Protein AF-R6UP36-F1 (afdb_monomer_lite)

Sequence (162 aa):
MRSFEEEIKQRLSGLFLIKIGRTCNMLELTFGDHKSTINEVWHIQSPFRIVCDDRIITSDRDVYIPGNDSDGTFSYCSSERNSVFDDAVRNNQQFTNGFAVTDVKLLVHGDAIIEMQHDRSVLKVECFNNASSDEDDENWRFFRHHSRMLHIVCYRERIVRE

Secondary structure (DSSP, 8-state):
-HHHHHHHHHHHTT-EEEEEEEETTEEEEEEE-TT--EEEEEEE-S-EEEEETTEEEEEGGGT------S-SS--S-TTSS--HHHHHHHH-GGGGS-PEEEEEEE-TTS-EEEEEEETTEEEEEEE---TTS-TT-EEEEEEETT--SPPEEEESS-EEE-

Radius of gyration: 15.86 Å; chains: 1; bounding box: 37×28×46 Å

Foldseek 3Di:
DVVVQVVVCVQQAQWWWADWDDQQLKIKTFIDHPVSDTWKMKIFNAWKFKDKPNRTLDISVQSDDDDDPDDPDPPSPPPPDDTSVNVSCVVDCVSNQTWRFDHWDADQQRWIWTWTDDDHMIMIMTFDQPLVDDQPDWRMWMDTPPDPFWIFTDGRRDTDTD

Structure (mmCIF, N/CA/C/O backbone):
data_AF-R6UP36-F1
#
_entry.id   AF-R6UP36-F1
#
loop_
_atom_site.group_PDB
_atom_site.id
_atom_site.type_symbol
_atom_site.label_atom_id
_atom_site.label_alt_id
_atom_site.label_comp_id
_atom_site.label_asym_id
_atom_site.label_entity_id
_atom_site.label_seq_id
_atom_site.pdbx_PDB_ins_code
_atom_site.Cartn_x
_atom_site.Cartn_y
_atom_site.Cartn_z
_atom_site.occupancy
_atom_site.B_iso_or_equiv
_atom_site.auth_seq_id
_atom_site.auth_comp_id
_atom_site.auth_asym_id
_atom_site.auth_atom_id
_atom_site.pdbx_PDB_model_num
ATOM 1 N N . MET A 1 1 ? 13.946 -6.808 8.695 1.00 60.00 1 MET A N 1
ATOM 2 C CA . MET A 1 1 ? 12.593 -6.892 8.104 1.00 60.00 1 MET A CA 1
ATOM 3 C C . MET A 1 1 ? 11.490 -6.841 9.149 1.00 60.00 1 MET A C 1
ATOM 5 O O . MET A 1 1 ? 10.753 -5.870 9.114 1.00 60.00 1 MET A O 1
ATOM 9 N N . ARG A 1 2 ? 11.438 -7.760 10.137 1.00 66.50 2 ARG A N 1
ATOM 10 C CA . ARG A 1 2 ? 10.477 -7.661 11.264 1.00 66.50 2 ARG A CA 1
ATOM 11 C C . ARG A 1 2 ? 10.474 -6.284 11.944 1.00 66.50 2 ARG A C 1
ATOM 13 O O . ARG A 1 2 ? 9.422 -5.775 12.269 1.00 66.50 2 ARG A O 1
ATOM 20 N N . SER A 1 3 ? 11.632 -5.633 12.072 1.00 86.94 3 SER A N 1
ATOM 21 C CA . SER A 1 3 ? 11.721 -4.275 12.630 1.00 86.94 3 SER A CA 1
ATOM 22 C C . SER A 1 3 ? 11.025 -3.190 11.796 1.00 86.94 3 SER A C 1
ATOM 24 O O . SER A 1 3 ? 10.526 -2.236 12.371 1.00 86.94 3 SER A O 1
ATOM 26 N N . PHE A 1 4 ? 11.028 -3.301 10.462 1.00 93.62 4 PHE A N 1
ATOM 27 C CA . PHE A 1 4 ? 10.381 -2.322 9.581 1.00 93.62 4 PHE A CA 1
ATOM 28 C C . PHE A 1 4 ? 8.881 -2.570 9.492 1.00 93.62 4 PHE A C 1
ATOM 30 O O . PHE A 1 4 ? 8.115 -1.618 9.520 1.00 93.62 4 PHE A O 1
ATOM 37 N N . GLU A 1 5 ? 8.469 -3.839 9.438 1.00 95.19 5 GLU A N 1
ATOM 38 C CA . GLU A 1 5 ? 7.052 -4.200 9.464 1.00 95.19 5 GLU A CA 1
ATOM 39 C C . GLU A 1 5 ? 6.385 -3.665 10.734 1.00 95.19 5 GLU A C 1
ATOM 41 O O . GLU A 1 5 ? 5.401 -2.941 10.639 1.00 95.19 5 GLU A O 1
ATOM 46 N N . GLU A 1 6 ? 6.966 -3.935 11.907 1.00 95.19 6 GLU A N 1
ATOM 47 C CA . GLU A 1 6 ? 6.438 -3.435 13.182 1.00 95.19 6 GLU A CA 1
ATOM 48 C C . GLU A 1 6 ? 6.444 -1.899 13.260 1.00 95.19 6 GLU A C 1
ATOM 50 O O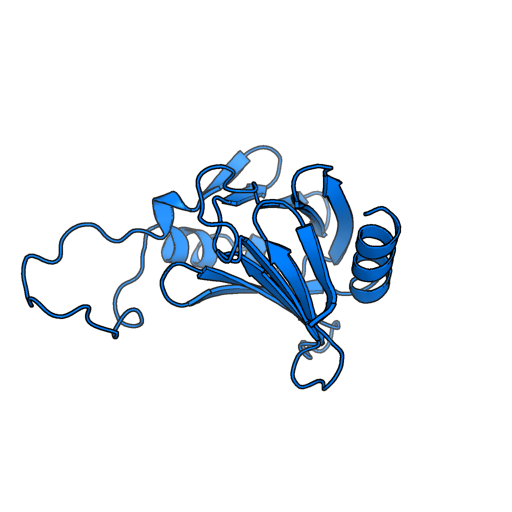 . GLU A 1 6 ? 5.509 -1.305 13.790 1.00 95.19 6 GLU A O 1
ATOM 55 N N . GLU A 1 7 ? 7.452 -1.231 12.686 1.00 95.56 7 GLU A N 1
ATOM 56 C CA . GLU A 1 7 ? 7.485 0.235 12.628 1.00 95.56 7 GLU A CA 1
ATOM 57 C C . GLU A 1 7 ? 6.348 0.799 11.761 1.00 95.56 7 GLU A C 1
ATOM 59 O O . GLU A 1 7 ? 5.663 1.735 12.180 1.00 95.56 7 GLU A O 1
ATOM 64 N N . ILE A 1 8 ? 6.114 0.232 10.573 1.00 96.81 8 ILE A N 1
ATOM 65 C CA . ILE A 1 8 ? 5.018 0.662 9.694 1.00 96.81 8 ILE A CA 1
ATOM 66 C C . ILE A 1 8 ? 3.667 0.355 10.352 1.00 96.81 8 ILE A C 1
ATOM 68 O O . ILE A 1 8 ? 2.808 1.236 10.386 1.00 96.81 8 ILE A O 1
ATOM 72 N N . LYS A 1 9 ? 3.498 -0.832 10.956 1.00 97.00 9 LYS A N 1
ATOM 73 C CA . LYS A 1 9 ? 2.304 -1.188 11.747 1.00 97.00 9 LYS A CA 1
ATOM 74 C C . LYS A 1 9 ? 2.024 -0.154 12.826 1.00 97.00 9 LYS A C 1
ATOM 76 O O . LYS A 1 9 ? 0.906 0.341 12.935 1.00 97.00 9 LYS A O 1
ATOM 81 N N . GLN A 1 10 ? 3.041 0.209 13.603 1.00 96.44 10 GLN A N 1
ATOM 82 C CA . GLN A 1 10 ? 2.891 1.182 14.677 1.00 96.44 10 GLN A CA 1
ATOM 83 C C . GLN A 1 10 ? 2.511 2.569 14.145 1.00 96.44 10 GLN A C 1
ATOM 85 O O . GLN A 1 10 ? 1.670 3.240 14.741 1.00 96.44 10 GLN A O 1
ATOM 90 N N . ARG A 1 11 ? 3.107 3.003 13.028 1.00 96.44 11 ARG A N 1
ATOM 91 C CA . ARG A 1 11 ? 2.822 4.310 12.411 1.00 96.44 11 ARG A CA 1
ATOM 92 C C . ARG A 1 11 ? 1.427 4.384 11.794 1.00 96.44 11 ARG A C 1
ATOM 94 O O . ARG A 1 11 ? 0.817 5.446 11.843 1.00 96.44 11 ARG A O 1
ATOM 101 N N . LEU A 1 12 ? 0.931 3.277 11.243 1.00 97.12 12 LEU A N 1
ATOM 102 C CA . LEU A 1 12 ? -0.399 3.189 10.637 1.00 97.12 12 LEU A CA 1
ATOM 103 C C . LEU A 1 12 ? -1.513 2.827 11.626 1.00 97.12 12 LEU A C 1
ATOM 105 O O . LEU A 1 12 ? -2.688 2.954 11.289 1.00 97.12 12 LEU A O 1
ATOM 109 N N . SER A 1 13 ? -1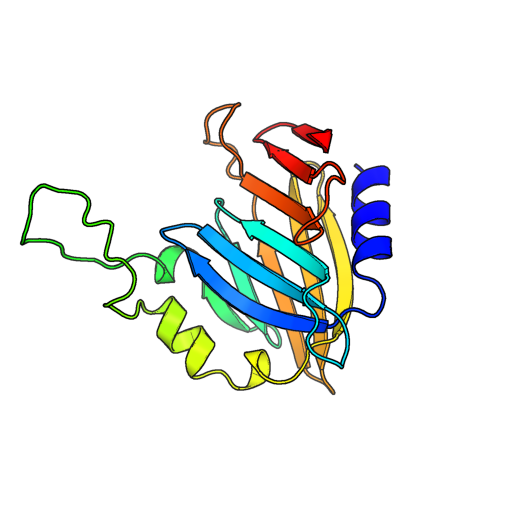.172 2.398 12.842 1.00 95.69 13 SER A N 1
ATOM 110 C CA . SER A 1 13 ? -2.147 2.014 13.861 1.00 95.69 13 SER A CA 1
ATOM 111 C C . SER A 1 13 ? -3.142 3.144 14.145 1.00 95.69 13 SER A C 1
ATOM 113 O O . SER A 1 13 ? -2.769 4.222 14.608 1.00 95.69 13 SER A O 1
ATOM 115 N N . GLY A 1 14 ? -4.429 2.869 13.924 1.00 93.88 14 GLY A N 1
ATOM 116 C CA . GLY A 1 14 ? -5.514 3.834 14.130 1.00 93.88 14 GLY A CA 1
ATOM 117 C C . GLY A 1 14 ? -5.644 4.894 13.032 1.00 93.88 14 GLY A C 1
ATOM 118 O O . GLY A 1 14 ? -6.433 5.826 13.199 1.00 93.88 14 GLY A O 1
ATOM 119 N N . LEU A 1 15 ? -4.891 4.769 11.933 1.00 95.81 15 LEU A N 1
ATOM 120 C CA . LEU A 1 15 ? -5.054 5.599 10.746 1.00 95.81 15 LEU A CA 1
ATOM 121 C C . LEU A 1 15 ? -6.041 4.974 9.758 1.00 95.81 15 LEU A C 1
ATOM 123 O O . LEU A 1 15 ? -6.269 3.763 9.720 1.00 95.81 15 LEU A O 1
ATOM 127 N N . PHE A 1 16 ? -6.599 5.847 8.934 1.00 94.81 16 PHE A N 1
ATOM 128 C CA . PHE A 1 16 ? -7.580 5.539 7.912 1.00 94.81 16 PHE A CA 1
ATOM 129 C C . PHE A 1 16 ? -7.020 5.918 6.551 1.00 94.81 16 PHE A C 1
ATOM 131 O O . PHE A 1 16 ? -6.272 6.889 6.425 1.00 94.81 16 PHE A O 1
ATOM 138 N N . LEU A 1 17 ? -7.409 5.173 5.526 1.00 93.69 17 LEU A N 1
ATOM 139 C CA . LEU A 1 17 ? -7.177 5.547 4.145 1.00 93.69 17 LEU A CA 1
ATOM 140 C C . LEU A 1 17 ? -7.953 6.830 3.825 1.00 93.69 17 LEU A C 1
ATOM 142 O O . LEU A 1 17 ? -9.180 6.858 3.917 1.00 93.69 17 LEU A O 1
ATOM 146 N N . ILE A 1 18 ? -7.229 7.878 3.435 1.00 91.56 18 ILE A N 1
ATOM 147 C CA . ILE A 1 18 ? -7.801 9.162 3.009 1.00 91.56 18 ILE A CA 1
ATOM 148 C C . ILE A 1 18 ? -7.983 9.173 1.497 1.00 91.56 18 ILE A C 1
ATOM 150 O O . ILE A 1 18 ? -9.020 9.601 0.993 1.00 91.56 18 ILE A O 1
ATOM 154 N N . LYS A 1 19 ? -6.952 8.749 0.762 1.00 89.50 19 LYS A N 1
ATOM 155 C CA . LYS A 1 19 ? -6.949 8.808 -0.696 1.00 89.50 19 LYS A CA 1
ATOM 156 C C . LYS A 1 19 ? -6.092 7.700 -1.283 1.00 89.50 19 LYS A C 1
ATOM 158 O O . LYS A 1 19 ? -5.022 7.387 -0.768 1.00 89.50 19 LYS A O 1
ATOM 163 N N . ILE A 1 20 ? -6.560 7.185 -2.414 1.00 91.50 20 ILE A N 1
ATOM 164 C CA . ILE A 1 20 ? -5.763 6.440 -3.384 1.00 91.50 20 ILE A CA 1
ATOM 165 C C . ILE A 1 20 ? -5.730 7.270 -4.664 1.00 91.50 20 ILE A C 1
ATOM 167 O O . ILE A 1 20 ? -6.744 7.833 -5.079 1.00 91.50 20 ILE A O 1
ATOM 171 N N . GLY A 1 21 ? -4.563 7.386 -5.278 1.00 89.69 21 GLY A N 1
ATOM 172 C CA . GLY A 1 21 ? -4.394 8.084 -6.543 1.00 89.69 21 GLY A CA 1
ATOM 173 C C . GLY A 1 21 ? -3.090 7.697 -7.212 1.00 89.69 21 GLY A C 1
ATOM 174 O O . GLY A 1 21 ? -2.392 6.801 -6.754 1.00 89.69 21 GLY A O 1
ATOM 175 N N . ARG A 1 22 ? -2.750 8.382 -8.297 1.00 86.81 22 ARG A N 1
ATOM 176 C CA . ARG A 1 22 ? -1.491 8.159 -9.003 1.00 86.81 22 ARG A CA 1
ATOM 177 C C . ARG A 1 22 ? -0.815 9.470 -9.366 1.00 86.81 22 ARG A C 1
ATOM 179 O O . ARG A 1 22 ? -1.486 10.472 -9.611 1.00 86.81 22 ARG A O 1
ATOM 186 N N . THR A 1 23 ? 0.504 9.407 -9.476 1.00 81.25 23 THR A N 1
ATOM 187 C CA . THR A 1 23 ? 1.342 10.450 -10.068 1.00 81.25 23 THR A CA 1
ATOM 188 C C . THR A 1 23 ? 2.221 9.774 -11.109 1.00 81.25 23 THR A C 1
ATOM 190 O O . THR A 1 23 ? 3.047 8.931 -10.768 1.00 81.25 23 THR A O 1
ATOM 193 N N . CYS A 1 24 ? 2.026 10.098 -12.389 1.00 75.88 24 CYS A N 1
ATOM 194 C CA . CYS A 1 24 ? 2.654 9.371 -13.499 1.00 75.88 24 CYS A CA 1
ATOM 195 C C . CYS A 1 24 ? 2.350 7.857 -13.422 1.00 75.88 24 CYS A C 1
ATOM 197 O O . CYS A 1 24 ? 1.179 7.473 -13.452 1.00 75.88 24 CYS A O 1
ATOM 199 N N . ASN A 1 25 ? 3.388 7.020 -13.332 1.00 74.56 25 ASN A N 1
ATOM 200 C CA . ASN A 1 25 ? 3.334 5.561 -13.202 1.00 74.56 25 ASN A CA 1
ATOM 201 C C . ASN A 1 25 ? 3.387 5.064 -11.742 1.00 74.56 25 ASN A C 1
ATOM 203 O O . ASN A 1 25 ? 3.477 3.861 -11.521 1.00 74.56 25 ASN A O 1
ATOM 207 N N . MET A 1 26 ? 3.345 5.967 -10.760 1.00 88.12 26 MET A N 1
ATOM 208 C CA . MET A 1 26 ? 3.424 5.645 -9.336 1.00 88.12 26 MET A CA 1
ATOM 209 C C . MET A 1 26 ? 2.041 5.691 -8.683 1.00 88.12 26 MET A C 1
ATOM 211 O O . MET A 1 26 ? 1.305 6.664 -8.860 1.00 88.12 26 MET A O 1
ATOM 215 N N . LEU A 1 27 ? 1.712 4.675 -7.886 1.00 93.12 27 LEU A N 1
ATOM 216 C CA . LEU A 1 27 ? 0.548 4.673 -7.000 1.00 93.12 27 LEU A CA 1
ATOM 217 C C . LEU A 1 27 ? 0.874 5.445 -5.717 1.00 93.12 27 LEU A C 1
ATOM 219 O O . LEU A 1 27 ? 1.942 5.274 -5.131 1.00 93.12 27 LEU A O 1
ATOM 223 N N . GLU A 1 28 ? -0.066 6.262 -5.261 1.00 94.25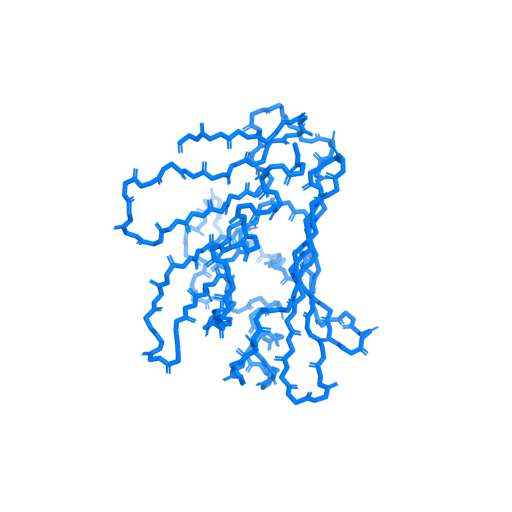 28 GLU A N 1
ATOM 224 C CA . GLU A 1 28 ? 0.002 6.994 -4.000 1.00 94.25 28 GLU A CA 1
ATOM 225 C C . GLU A 1 28 ? -1.188 6.628 -3.113 1.00 94.25 28 GLU A C 1
ATOM 227 O O . GLU A 1 28 ? -2.347 6.747 -3.520 1.00 94.25 28 GLU A O 1
ATOM 232 N N . LEU A 1 29 ? -0.891 6.229 -1.876 1.00 94.88 29 LEU A N 1
ATOM 233 C CA . LEU A 1 29 ? -1.862 6.074 -0.803 1.00 94.88 29 LEU A CA 1
ATOM 234 C C . LEU A 1 29 ? -1.538 7.056 0.311 1.00 94.88 29 LEU A C 1
ATOM 236 O O . LEU A 1 29 ? -0.399 7.116 0.777 1.00 94.88 29 LEU A O 1
ATOM 240 N N . THR A 1 30 ? -2.545 7.781 0.780 1.00 94.62 30 THR A N 1
ATOM 241 C CA . THR A 1 30 ? -2.410 8.661 1.939 1.00 94.62 30 THR A CA 1
ATOM 242 C C . THR A 1 30 ? -3.263 8.156 3.089 1.00 94.62 30 THR A C 1
ATOM 244 O O . THR A 1 30 ? -4.438 7.818 2.926 1.00 94.62 30 THR A O 1
ATOM 247 N N . PHE A 1 31 ? -2.654 8.116 4.268 1.00 95.62 31 PHE A N 1
ATOM 248 C CA . PHE A 1 31 ? -3.268 7.667 5.505 1.00 95.62 31 PHE A CA 1
ATOM 249 C C . PHE A 1 31 ? -3.287 8.802 6.513 1.00 95.62 31 PHE A C 1
ATOM 251 O O . PHE A 1 31 ? -2.340 9.590 6.612 1.00 95.62 31 PHE A O 1
ATOM 258 N N . GLY A 1 32 ? -4.341 8.867 7.311 1.00 95.12 32 GLY A N 1
ATOM 259 C CA . GLY A 1 32 ? -4.453 9.910 8.308 1.00 95.12 32 GLY A CA 1
ATOM 260 C C . GLY A 1 32 ? -5.535 9.679 9.336 1.00 95.12 32 GLY A C 1
ATOM 261 O O . GLY A 1 32 ? -6.085 8.586 9.461 1.00 95.12 32 GLY A O 1
ATOM 262 N N . ASP A 1 33 ? -5.779 10.711 10.131 1.00 91.62 33 ASP A N 1
ATOM 263 C CA . ASP A 1 33 ? -6.780 10.654 11.184 1.00 91.62 33 ASP A CA 1
ATOM 264 C C . ASP A 1 33 ? -8.207 10.838 10.638 1.00 91.62 33 ASP A C 1
ATOM 266 O O . ASP A 1 33 ? -8.446 11.184 9.482 1.00 91.62 33 ASP A O 1
ATOM 270 N N . HIS A 1 34 ? -9.189 10.652 11.513 1.00 80.62 34 HIS A N 1
ATOM 271 C CA . HIS A 1 34 ? -10.611 10.871 11.230 1.00 80.62 34 HIS A CA 1
ATOM 272 C C . HIS A 1 34 ? -10.953 12.333 10.881 1.00 80.62 34 HIS A C 1
ATOM 274 O O . HIS A 1 34 ? -12.065 12.610 10.437 1.00 80.62 34 HIS A O 1
ATOM 280 N N . LYS A 1 35 ? -10.020 13.281 11.056 1.00 79.69 35 LYS A N 1
ATOM 281 C CA . LYS A 1 35 ? -10.162 14.678 10.617 1.00 79.69 35 LYS A CA 1
ATOM 282 C C . LYS A 1 35 ? -9.591 14.904 9.215 1.00 79.69 35 LYS A C 1
ATOM 284 O O . LYS A 1 35 ? -9.554 16.045 8.762 1.00 79.69 35 LYS A O 1
ATOM 289 N N . SER A 1 36 ? -9.182 13.835 8.526 1.00 80.81 36 SER A N 1
ATOM 290 C CA . SER A 1 36 ? -8.558 13.872 7.200 1.00 80.81 36 SER A CA 1
ATOM 291 C C . SER A 1 36 ? -7.229 14.636 7.166 1.00 80.81 36 SER A C 1
ATOM 293 O O . SER A 1 36 ? -6.824 15.138 6.116 1.00 80.81 36 SER A O 1
ATOM 295 N N . THR A 1 37 ? -6.522 14.718 8.298 1.00 90.25 37 THR A N 1
ATOM 296 C CA . THR A 1 37 ? -5.139 15.207 8.313 1.00 90.25 37 THR A CA 1
ATOM 297 C C . THR A 1 37 ? -4.239 14.095 7.794 1.00 90.25 37 THR A C 1
ATOM 299 O O . THR A 1 37 ? -4.229 13.010 8.368 1.00 90.25 37 THR A O 1
ATOM 302 N N . ILE A 1 38 ? -3.496 14.342 6.712 1.00 92.88 38 ILE A N 1
ATOM 303 C CA . ILE A 1 38 ? -2.566 13.352 6.153 1.00 92.88 38 ILE A CA 1
ATOM 304 C C . ILE A 1 38 ? -1.360 13.212 7.083 1.00 92.88 38 ILE A C 1
ATOM 306 O O . ILE A 1 38 ? -0.647 14.188 7.333 1.00 92.88 38 ILE A O 1
ATOM 310 N N . ASN A 1 39 ? -1.107 11.985 7.533 1.00 95.62 39 ASN A N 1
ATOM 311 C CA . ASN A 1 39 ? -0.018 11.660 8.447 1.00 95.62 39 ASN A CA 1
ATOM 312 C C . ASN A 1 39 ? 1.062 10.844 7.741 1.00 95.62 39 ASN A C 1
ATOM 314 O O . ASN A 1 39 ? 2.233 11.208 7.774 1.00 95.62 39 ASN A O 1
ATOM 318 N N . GLU A 1 40 ? 0.676 9.747 7.100 1.00 97.44 40 GLU A N 1
ATOM 319 C CA . GLU A 1 40 ? 1.598 8.784 6.507 1.00 97.44 40 GLU A CA 1
ATOM 320 C C . GLU A 1 40 ? 1.241 8.577 5.032 1.00 97.44 40 GLU A C 1
ATOM 322 O O . GLU A 1 40 ? 0.077 8.669 4.642 1.00 97.44 40 GLU A O 1
ATOM 327 N N . VAL A 1 41 ? 2.246 8.326 4.201 1.00 97.00 41 VAL A N 1
ATOM 328 C CA . VAL A 1 41 ? 2.100 8.174 2.753 1.00 97.00 41 VAL A CA 1
ATOM 329 C C . VAL A 1 41 ? 2.866 6.941 2.303 1.00 97.00 41 VAL A C 1
ATOM 331 O O . VAL A 1 41 ? 3.980 6.687 2.768 1.00 97.00 41 VAL A O 1
ATOM 334 N N . TRP A 1 42 ? 2.265 6.189 1.386 1.00 97.56 42 TRP A N 1
ATOM 335 C CA . TRP A 1 42 ? 2.899 5.065 0.717 1.00 97.56 42 TRP A CA 1
ATOM 336 C C . TRP A 1 42 ? 2.902 5.289 -0.793 1.00 97.56 42 TRP A C 1
ATOM 338 O O . TRP A 1 42 ? 1.853 5.438 -1.419 1.00 97.56 42 TRP A O 1
ATOM 348 N N . HIS A 1 43 ? 4.100 5.337 -1.361 1.00 96.44 43 HIS A N 1
ATOM 349 C CA . HIS A 1 43 ? 4.356 5.446 -2.791 1.00 96.44 43 HIS A CA 1
ATOM 350 C C . HIS A 1 43 ? 4.817 4.100 -3.329 1.00 96.44 43 HIS A C 1
ATOM 352 O O . HIS A 1 43 ? 5.701 3.488 -2.735 1.00 96.44 43 HIS A O 1
ATOM 358 N N . ILE A 1 44 ? 4.240 3.649 -4.442 1.00 95.31 44 ILE A N 1
ATOM 359 C CA . ILE A 1 44 ? 4.553 2.356 -5.060 1.00 95.31 44 ILE A CA 1
ATOM 360 C C . ILE A 1 44 ? 4.854 2.562 -6.544 1.00 95.31 44 ILE A C 1
ATOM 362 O O . ILE A 1 44 ? 4.011 3.066 -7.285 1.00 95.31 44 ILE A O 1
ATOM 366 N N . GLN A 1 45 ? 6.049 2.161 -6.971 1.00 91.69 45 GLN A N 1
ATOM 367 C CA . GLN A 1 45 ? 6.533 2.232 -8.360 1.00 91.69 45 GLN A CA 1
ATOM 368 C C . GLN A 1 45 ? 6.760 0.842 -8.978 1.00 91.69 45 GLN A C 1
ATOM 370 O O . GLN A 1 45 ? 7.279 0.710 -10.083 1.00 91.69 45 GLN A O 1
ATOM 375 N N . SER A 1 46 ? 6.357 -0.205 -8.265 1.00 91.62 46 SER A N 1
ATOM 376 C CA . SER A 1 46 ? 6.454 -1.605 -8.670 1.00 91.62 46 SER A CA 1
ATOM 377 C C . SER A 1 46 ? 5.065 -2.185 -8.971 1.00 91.62 46 SER A C 1
ATOM 379 O O . SER A 1 46 ? 4.055 -1.522 -8.704 1.00 91.62 46 SER A O 1
ATOM 381 N N . PRO A 1 47 ? 4.972 -3.388 -9.573 1.00 93.88 47 PRO A N 1
ATOM 382 C CA . PRO A 1 47 ? 3.688 -4.021 -9.838 1.00 93.88 47 PRO A CA 1
ATOM 383 C C . PRO A 1 47 ? 2.828 -4.093 -8.580 1.00 93.88 47 PRO A C 1
ATOM 385 O O . PRO A 1 47 ? 3.283 -4.498 -7.508 1.00 93.88 47 PRO A O 1
ATOM 388 N N . PHE A 1 48 ? 1.563 -3.720 -8.722 1.00 95.19 48 PHE A N 1
ATOM 389 C CA . PHE A 1 48 ? 0.620 -3.699 -7.619 1.00 95.19 48 PHE A CA 1
ATOM 390 C C . PHE A 1 48 ? -0.750 -4.179 -8.070 1.00 95.19 48 PHE A C 1
ATOM 392 O O . PHE A 1 48 ? -1.118 -4.107 -9.245 1.00 95.19 48 PHE A O 1
ATOM 399 N N . ARG A 1 49 ? -1.556 -4.600 -7.102 1.00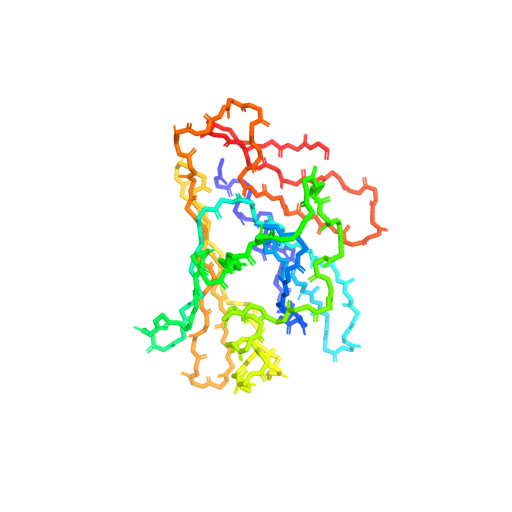 96.44 49 ARG A N 1
ATOM 400 C CA . ARG A 1 49 ? -2.995 -4.757 -7.300 1.00 96.44 49 ARG A CA 1
ATOM 401 C C . ARG A 1 49 ? -3.767 -4.297 -6.079 1.00 96.44 49 ARG A C 1
ATOM 403 O O . ARG A 1 49 ? -3.291 -4.372 -4.947 1.00 96.44 49 ARG A O 1
ATOM 410 N N . ILE A 1 50 ? -4.983 -3.841 -6.337 1.00 95.44 50 ILE A N 1
ATOM 411 C CA . ILE A 1 50 ? -5.938 -3.443 -5.315 1.00 95.44 50 ILE A CA 1
ATOM 412 C C . ILE A 1 50 ? -7.062 -4.470 -5.312 1.00 95.44 50 ILE A C 1
ATOM 414 O O . ILE A 1 50 ? -7.734 -4.672 -6.326 1.00 95.44 50 ILE A O 1
ATOM 418 N N . VAL A 1 51 ? -7.250 -5.133 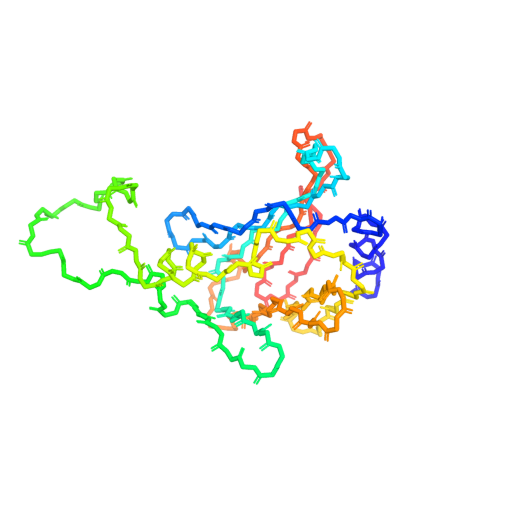-4.176 1.00 95.31 51 VAL A N 1
ATOM 419 C CA . VAL A 1 51 ? -8.219 -6.215 -3.994 1.00 95.31 51 VAL A CA 1
ATOM 420 C C . VAL A 1 51 ? -9.249 -5.782 -2.965 1.00 95.31 51 VAL A C 1
ATOM 422 O O . VAL A 1 51 ? -8.874 -5.344 -1.883 1.00 95.31 51 VAL A O 1
ATOM 425 N N . CYS A 1 52 ? -10.533 -5.935 -3.266 1.00 93.12 52 CYS A N 1
ATOM 426 C CA . CYS A 1 52 ? -11.597 -5.769 -2.285 1.00 93.12 52 CYS A CA 1
ATOM 427 C C . CYS A 1 52 ? -12.500 -6.998 -2.277 1.00 93.12 52 CYS A C 1
ATOM 429 O O . CYS A 1 52 ? -12.932 -7.440 -3.343 1.00 93.12 52 CYS A O 1
ATOM 431 N N . ASP A 1 53 ? -12.760 -7.554 -1.093 1.00 92.81 53 ASP A N 1
ATOM 432 C CA . ASP A 1 53 ? -13.614 -8.735 -0.899 1.00 92.81 53 ASP A CA 1
ATOM 433 C C . ASP A 1 53 ? -13.261 -9.880 -1.879 1.00 92.81 53 ASP A C 1
ATOM 435 O O . ASP A 1 53 ? -14.113 -10.430 -2.580 1.00 92.81 53 ASP A O 1
ATOM 439 N N . ASP A 1 54 ? -11.958 -10.178 -1.968 1.00 91.69 54 ASP A N 1
ATOM 440 C CA . ASP A 1 54 ? -11.330 -11.183 -2.843 1.00 91.69 54 ASP A CA 1
ATOM 441 C C . ASP A 1 54 ? -11.471 -10.943 -4.359 1.00 91.69 54 ASP A C 1
ATOM 443 O O . ASP A 1 54 ? -11.191 -11.826 -5.175 1.00 91.69 54 ASP A O 1
ATOM 447 N N . ARG A 1 55 ? -11.851 -9.730 -4.772 1.00 93.31 55 ARG A N 1
ATOM 448 C CA . ARG A 1 55 ? -11.909 -9.318 -6.180 1.00 93.31 55 ARG A CA 1
ATOM 449 C C . ARG A 1 55 ? -10.849 -8.276 -6.483 1.00 93.31 55 ARG A C 1
ATOM 451 O O . ARG A 1 55 ? -10.746 -7.272 -5.786 1.00 93.31 55 ARG A O 1
ATOM 458 N N . ILE A 1 56 ? -10.092 -8.487 -7.556 1.00 94.75 56 ILE A N 1
ATOM 459 C CA . ILE A 1 56 ? -9.171 -7.469 -8.068 1.00 94.75 56 ILE A CA 1
ATOM 460 C C . ILE A 1 56 ? -10.012 -6.340 -8.666 1.00 94.75 56 ILE A C 1
ATOM 462 O O . ILE A 1 56 ? -10.774 -6.565 -9.605 1.00 94.75 56 ILE A O 1
ATOM 466 N N . ILE A 1 57 ? -9.884 -5.146 -8.095 1.00 93.06 57 ILE A N 1
ATOM 467 C CA . ILE A 1 57 ? -10.584 -3.939 -8.538 1.00 93.06 57 ILE A CA 1
ATOM 468 C C . ILE A 1 57 ? -9.789 -3.234 -9.637 1.00 93.06 57 ILE A C 1
ATOM 470 O O . ILE A 1 57 ? -10.366 -2.802 -10.628 1.00 93.06 57 ILE A O 1
ATOM 474 N N . THR A 1 58 ? -8.474 -3.111 -9.450 1.00 93.25 58 THR A N 1
ATOM 475 C CA . THR A 1 58 ? -7.550 -2.512 -10.421 1.00 93.25 58 THR A CA 1
ATOM 476 C C . THR A 1 58 ? -6.108 -2.948 -10.138 1.00 93.25 58 THR A C 1
ATOM 478 O O . THR A 1 58 ? -5.821 -3.535 -9.087 1.00 93.25 58 THR A O 1
ATOM 481 N N . SER A 1 59 ? -5.201 -2.690 -11.077 1.00 93.75 59 SER A N 1
ATOM 482 C CA . SER A 1 59 ? -3.785 -3.062 -11.016 1.00 93.75 59 SER A CA 1
ATOM 483 C C . SER A 1 59 ? -2.874 -2.054 -11.722 1.00 93.75 59 SER A C 1
ATOM 485 O O . SER A 1 59 ? -3.344 -1.115 -12.364 1.00 93.75 59 SER A O 1
ATOM 487 N N . ASP A 1 60 ? -1.563 -2.283 -11.651 1.00 90.38 60 ASP A N 1
ATOM 488 C CA . ASP A 1 60 ? -0.538 -1.509 -12.362 1.00 90.38 60 ASP A CA 1
ATOM 489 C C . ASP A 1 60 ? -0.807 -1.386 -13.872 1.00 90.38 60 ASP A C 1
ATOM 491 O O . ASP A 1 60 ? -0.532 -0.351 -14.480 1.00 90.38 60 ASP A O 1
ATOM 495 N N . ARG A 1 61 ? -1.414 -2.408 -14.487 1.00 88.31 61 ARG A N 1
ATOM 496 C CA . ARG A 1 61 ? -1.742 -2.406 -15.920 1.00 88.31 61 ARG A CA 1
ATOM 497 C C . ARG A 1 61 ? -2.811 -1.389 -16.297 1.00 88.31 61 ARG A C 1
ATOM 499 O O . ARG A 1 61 ? -2.801 -0.911 -17.429 1.00 88.31 61 ARG A O 1
ATOM 506 N N . ASP A 1 62 ? -3.671 -1.021 -15.356 1.00 88.56 62 ASP A N 1
ATOM 507 C CA . ASP A 1 62 ? -4.754 -0.060 -15.575 1.00 88.56 62 ASP A CA 1
ATOM 508 C C . ASP A 1 62 ? -4.278 1.395 -15.454 1.00 88.56 62 ASP A C 1
ATOM 510 O O . ASP A 1 62 ? -5.013 2.324 -15.796 1.00 88.56 62 ASP A O 1
ATOM 514 N N . VAL A 1 63 ? -3.048 1.607 -14.968 1.00 84.25 63 VAL A N 1
ATOM 515 C CA . VAL A 1 63 ? -2.393 2.923 -14.923 1.00 84.25 63 VAL A CA 1
ATOM 516 C C . VAL A 1 63 ? -1.949 3.356 -16.320 1.00 84.25 63 VAL A C 1
ATOM 518 O O . VAL A 1 63 ? -1.944 4.550 -16.623 1.00 84.25 63 VAL A O 1
ATOM 521 N N . TYR A 1 64 ? -1.590 2.397 -17.178 1.00 71.56 64 TYR A N 1
ATOM 522 C CA . TYR A 1 64 ? -1.124 2.666 -18.532 1.00 71.56 64 TYR A CA 1
ATOM 523 C C . TYR A 1 64 ? -2.242 3.244 -19.409 1.00 71.56 64 TYR A C 1
ATOM 525 O O . TYR A 1 64 ? -3.362 2.739 -19.437 1.00 71.56 64 TYR A O 1
ATOM 533 N N . ILE A 1 65 ? -1.913 4.283 -20.178 1.00 66.38 65 ILE A N 1
ATOM 534 C CA . ILE A 1 65 ? -2.805 4.896 -21.165 1.00 66.38 65 ILE A CA 1
ATOM 535 C C . ILE A 1 65 ? -2.221 4.589 -22.556 1.00 66.38 65 ILE A C 1
ATOM 537 O O . ILE A 1 65 ? -1.221 5.205 -22.932 1.00 66.38 65 ILE A O 1
ATOM 541 N N . PRO A 1 66 ? -2.783 3.632 -23.322 1.00 51.53 66 PRO A N 1
ATOM 542 C CA . PRO A 1 66 ? -2.324 3.350 -24.679 1.00 51.53 66 PRO A CA 1
ATOM 543 C C . PRO A 1 66 ? -2.614 4.519 -25.628 1.00 51.53 66 PRO A C 1
ATOM 545 O O . PRO A 1 66 ? -3.687 5.116 -25.565 1.00 51.53 66 PRO A O 1
ATOM 548 N N . GLY A 1 67 ? -1.702 4.776 -26.570 1.00 50.97 67 GLY A N 1
ATOM 549 C CA . GLY A 1 67 ? -1.946 5.652 -27.722 1.00 50.97 67 GLY A CA 1
ATOM 550 C C . GLY A 1 67 ? -1.563 7.114 -27.498 1.00 50.97 67 GLY A C 1
ATOM 551 O O . GLY A 1 67 ? -2.413 7.959 -27.221 1.00 50.97 67 GLY A O 1
ATOM 552 N N . ASN A 1 68 ? -0.283 7.420 -27.711 1.00 48.75 68 ASN A N 1
ATOM 553 C CA . ASN A 1 68 ? 0.155 8.780 -28.002 1.00 48.75 68 ASN A CA 1
ATOM 554 C C . ASN A 1 68 ? 0.719 8.826 -29.427 1.00 48.75 68 ASN A C 1
ATOM 556 O O . ASN A 1 68 ? 1.928 8.845 -29.624 1.00 48.75 68 ASN A O 1
ATOM 560 N N . ASP A 1 69 ? -0.165 8.816 -30.426 1.00 53.00 69 ASP A N 1
ATOM 561 C CA . ASP A 1 69 ? 0.227 9.078 -31.822 1.00 53.00 69 ASP A CA 1
ATOM 562 C C . ASP A 1 69 ? 0.530 10.573 -32.065 1.00 53.00 69 ASP A C 1
ATOM 564 O O . ASP A 1 69 ? 0.946 10.963 -33.155 1.00 53.00 69 ASP A O 1
ATOM 568 N N . SER A 1 70 ? 0.345 11.427 -31.054 1.00 55.25 70 SER A N 1
ATOM 569 C CA . SER A 1 70 ? 0.615 12.863 -31.109 1.00 55.25 70 SER A CA 1
ATOM 570 C C . SER A 1 70 ? 1.631 13.275 -30.044 1.00 55.25 70 SER A C 1
ATOM 572 O O . SER A 1 70 ? 1.368 13.159 -28.854 1.00 55.25 70 SER A O 1
ATOM 574 N N . ASP A 1 71 ? 2.747 13.827 -30.506 1.00 43.59 71 ASP A N 1
ATOM 575 C CA . ASP A 1 71 ? 3.867 14.417 -29.769 1.00 43.59 71 ASP A CA 1
ATOM 576 C C . ASP A 1 71 ? 4.944 13.459 -29.245 1.00 43.59 71 ASP A C 1
ATOM 578 O O . ASP A 1 71 ? 4.811 12.764 -28.238 1.00 43.59 71 ASP A O 1
ATOM 582 N N . GLY A 1 72 ? 6.095 13.536 -29.926 1.00 42.41 72 GLY A N 1
ATOM 583 C CA . GLY A 1 72 ? 7.395 12.969 -29.561 1.00 42.41 72 GLY A CA 1
ATOM 584 C C . GLY A 1 72 ? 8.038 13.621 -28.335 1.00 42.41 72 GLY A C 1
ATOM 585 O O . GLY A 1 72 ? 9.252 13.793 -28.275 1.00 42.41 72 GLY A O 1
ATOM 586 N N . THR A 1 73 ? 7.229 13.961 -27.343 1.00 44.62 73 THR A N 1
ATOM 587 C CA . THR A 1 73 ? 7.668 14.427 -26.036 1.00 44.62 73 THR A CA 1
ATOM 588 C C . THR A 1 73 ? 6.805 13.708 -25.022 1.00 44.62 73 THR A C 1
ATOM 590 O O . THR A 1 73 ? 5.583 13.755 -25.125 1.00 44.62 73 THR A O 1
ATOM 593 N N . PHE A 1 74 ? 7.440 13.034 -24.059 1.00 43.69 74 PHE A N 1
ATOM 594 C CA . PHE A 1 74 ? 6.809 12.579 -22.821 1.00 43.69 74 PHE A CA 1
ATOM 595 C C . PHE A 1 74 ? 6.033 13.761 -22.231 1.00 43.69 74 PHE A C 1
ATOM 597 O O . PHE A 1 74 ? 6.604 14.625 -21.565 1.00 43.69 74 PHE A O 1
ATOM 604 N N . SER A 1 75 ? 4.750 13.864 -22.569 1.00 39.50 75 SER A N 1
ATOM 605 C CA . SER A 1 75 ? 3.918 14.964 -22.126 1.00 39.50 75 SER A CA 1
ATOM 606 C C . SER A 1 75 ? 3.661 14.730 -20.648 1.00 39.50 75 SER A C 1
ATOM 608 O O . SER A 1 75 ? 2.897 13.849 -20.259 1.00 39.50 75 SER A O 1
ATOM 610 N N . TYR A 1 76 ? 4.343 15.516 -19.816 1.00 42.09 76 TYR A N 1
ATOM 611 C CA . TYR A 1 76 ? 4.166 15.584 -18.365 1.00 42.09 76 TYR A CA 1
ATOM 612 C C . TYR A 1 76 ? 2.717 15.938 -17.952 1.00 42.09 76 TYR A C 1
ATOM 614 O O . TYR A 1 76 ? 2.384 15.907 -16.768 1.00 42.09 76 TYR A O 1
ATOM 622 N N . CYS A 1 77 ? 1.828 16.225 -18.908 1.00 41.00 77 CYS A N 1
ATOM 623 C CA . CYS A 1 77 ? 0.398 16.447 -18.718 1.00 41.00 77 CYS A CA 1
ATOM 624 C C . CYS A 1 77 ? -0.375 15.121 -18.554 1.00 41.00 77 CYS A C 1
ATOM 626 O O . CYS A 1 77 ? -1.257 14.788 -19.340 1.00 41.00 77 CYS A O 1
ATOM 628 N N . SER A 1 78 ? -0.068 14.360 -17.501 1.00 48.25 78 SER A N 1
ATOM 629 C CA . SER A 1 78 ? -0.826 13.153 -17.118 1.00 48.25 78 SER A CA 1
ATOM 630 C C . SER A 1 78 ? -2.143 13.449 -16.374 1.00 48.25 78 SER A C 1
ATOM 632 O O . SER A 1 78 ? -2.882 12.521 -16.046 1.00 48.25 78 SER A O 1
ATOM 634 N N . SER A 1 79 ? -2.452 14.727 -16.120 1.00 49.22 79 SER A N 1
ATOM 635 C CA . SER A 1 79 ? -3.616 15.181 -15.347 1.00 49.22 79 SER A CA 1
ATOM 636 C C . SER A 1 79 ? -4.900 15.386 -16.160 1.00 49.22 79 SER A C 1
ATOM 638 O O . SER A 1 79 ? -5.952 15.589 -15.563 1.00 49.22 79 SER A O 1
ATOM 640 N N . GLU A 1 80 ? -4.844 15.363 -17.497 1.00 49.41 80 GLU A N 1
ATOM 641 C CA . GLU A 1 80 ? -6.012 15.650 -18.354 1.00 49.41 80 GLU A CA 1
ATOM 642 C C . GLU A 1 80 ? -6.708 14.402 -18.921 1.00 49.41 80 GLU A C 1
ATOM 644 O O . GLU A 1 80 ? -7.762 14.518 -19.546 1.00 49.41 80 GLU A O 1
ATOM 649 N N . ARG A 1 81 ? -6.163 13.196 -18.706 1.00 58.41 81 ARG A N 1
ATOM 650 C CA . ARG A 1 81 ? -6.768 11.945 -19.192 1.00 58.41 81 ARG A CA 1
ATOM 651 C C . ARG A 1 81 ? -6.886 10.923 -18.067 1.00 58.41 81 ARG A C 1
ATOM 653 O O . ARG A 1 81 ? -5.883 10.562 -17.455 1.00 58.41 81 ARG A O 1
ATOM 660 N N . ASN A 1 82 ? -8.115 10.464 -17.827 1.00 72.25 82 ASN A N 1
ATOM 661 C CA . ASN A 1 82 ? -8.402 9.385 -16.886 1.00 72.25 82 ASN A CA 1
ATOM 662 C C . ASN A 1 82 ? -7.918 8.062 -17.491 1.00 72.25 82 ASN A C 1
ATOM 664 O O . ASN A 1 82 ? -8.278 7.733 -18.622 1.00 72.25 82 ASN A O 1
ATOM 668 N N . SER A 1 83 ? -7.105 7.318 -16.752 1.00 81.00 83 SER A N 1
ATOM 669 C CA . SER A 1 83 ? -6.805 5.922 -17.049 1.00 81.00 83 SER A CA 1
ATOM 670 C C . SER A 1 83 ? -7.925 5.009 -16.534 1.00 81.00 83 SER A C 1
ATOM 672 O O . SER A 1 83 ? -8.791 5.438 -15.766 1.00 81.00 83 SER A O 1
ATOM 674 N N . VAL A 1 84 ? -7.888 3.726 -16.913 1.00 86.31 84 VAL A N 1
ATOM 675 C CA . VAL A 1 84 ? -8.809 2.711 -16.365 1.00 86.31 84 VAL A CA 1
ATOM 676 C C . VAL A 1 84 ? -8.698 2.657 -14.837 1.00 86.31 84 VAL A C 1
ATOM 678 O O . VAL A 1 84 ? -9.706 2.511 -14.148 1.00 86.31 84 VAL A O 1
ATOM 681 N N . PHE A 1 85 ? -7.491 2.861 -14.302 1.00 89.25 85 PHE A N 1
ATOM 682 C CA . PHE A 1 85 ? -7.252 2.987 -12.869 1.00 89.25 85 PHE A CA 1
ATOM 683 C C . PHE A 1 85 ? -8.025 4.166 -12.255 1.00 89.25 85 PHE A C 1
ATOM 685 O O . PHE A 1 85 ? -8.690 3.996 -11.233 1.00 89.25 85 PHE A O 1
ATOM 692 N N . ASP A 1 86 ? -7.983 5.352 -12.872 1.00 86.44 86 ASP A N 1
ATOM 693 C CA . ASP A 1 86 ? -8.660 6.540 -12.330 1.00 86.44 86 ASP A CA 1
ATOM 694 C C . ASP A 1 86 ? -10.180 6.357 -12.292 1.00 86.44 86 ASP A C 1
ATOM 696 O O . ASP A 1 86 ? -10.842 6.797 -11.346 1.00 86.44 86 ASP A O 1
ATOM 700 N N . ASP A 1 87 ? -10.733 5.695 -13.308 1.00 86.62 87 ASP A N 1
ATOM 701 C CA . ASP A 1 87 ? -12.153 5.366 -13.365 1.00 86.62 87 ASP A CA 1
ATOM 702 C C . ASP A 1 87 ? -12.519 4.307 -12.316 1.00 86.62 87 ASP A C 1
ATOM 704 O O . ASP A 1 87 ? -13.548 4.439 -11.648 1.00 86.62 87 ASP A O 1
ATOM 708 N N . ALA A 1 88 ? -11.674 3.293 -12.107 1.00 88.81 88 ALA A N 1
ATOM 709 C CA . ALA A 1 88 ? -11.885 2.274 -11.080 1.00 88.81 88 ALA A CA 1
ATOM 710 C C . ALA A 1 88 ? -11.870 2.873 -9.664 1.00 88.81 88 ALA A C 1
ATOM 712 O O . ALA A 1 88 ? -12.752 2.572 -8.856 1.00 88.81 88 ALA A O 1
ATOM 713 N N . VAL A 1 89 ? -10.912 3.759 -9.369 1.00 87.31 89 VAL A N 1
ATOM 714 C CA . VAL A 1 89 ? -10.809 4.425 -8.062 1.00 87.31 89 VAL A CA 1
ATOM 715 C C . VAL A 1 89 ? -11.972 5.391 -7.833 1.00 87.31 89 VAL A C 1
ATOM 717 O O . VAL A 1 89 ? -12.545 5.420 -6.747 1.00 87.31 89 VAL A O 1
ATOM 720 N N . ARG A 1 90 ? -12.371 6.163 -8.850 1.00 84.81 90 ARG A N 1
ATOM 721 C CA . ARG A 1 90 ? -13.455 7.152 -8.728 1.00 84.81 90 ARG A CA 1
ATOM 722 C C . ARG A 1 90 ? -14.833 6.522 -8.583 1.00 84.81 90 ARG A C 1
ATOM 724 O O . ARG A 1 90 ? -15.664 7.039 -7.841 1.00 84.81 90 ARG A O 1
ATOM 731 N N . ASN A 1 91 ? -15.092 5.443 -9.318 1.00 80.69 91 ASN A N 1
ATOM 732 C CA . ASN A 1 91 ? -16.411 4.816 -9.356 1.00 80.69 91 ASN A CA 1
ATOM 733 C C . ASN A 1 91 ? -16.625 3.805 -8.225 1.00 80.69 91 ASN A C 1
ATOM 735 O O . ASN A 1 91 ? -17.759 3.383 -7.993 1.00 80.69 91 ASN A O 1
ATOM 739 N N . ASN A 1 92 ? -15.571 3.420 -7.503 1.00 78.38 92 ASN A N 1
ATOM 740 C CA . ASN A 1 92 ? -15.698 2.512 -6.379 1.00 78.38 92 ASN A CA 1
ATOM 741 C C . ASN A 1 92 ? -15.798 3.289 -5.057 1.00 78.38 92 ASN A C 1
ATOM 743 O O . ASN A 1 92 ? -14.802 3.714 -4.474 1.00 78.38 92 ASN A O 1
ATOM 747 N N . GLN A 1 93 ? -17.036 3.426 -4.566 1.00 68.56 93 GLN A N 1
ATOM 748 C CA . GLN A 1 93 ? -17.369 4.111 -3.307 1.00 68.56 93 GLN A CA 1
ATOM 749 C C . GLN A 1 93 ? -16.611 3.562 -2.091 1.00 68.56 93 GLN A C 1
ATOM 751 O O . GLN A 1 93 ? -16.471 4.254 -1.086 1.00 68.56 93 GLN A O 1
ATOM 756 N N . GLN A 1 94 ? -16.096 2.333 -2.156 1.00 68.38 94 GLN A N 1
ATOM 757 C CA . GLN A 1 94 ? -15.288 1.777 -1.075 1.00 68.38 94 GLN A CA 1
ATOM 758 C C . GLN A 1 94 ? -14.037 2.636 -0.818 1.00 68.38 94 GLN A C 1
ATOM 760 O O . GLN A 1 94 ? -13.674 2.852 0.333 1.00 68.38 94 GLN A O 1
ATOM 765 N N . PHE A 1 95 ? -13.439 3.249 -1.842 1.00 70.00 95 PHE A N 1
ATOM 766 C CA . PHE A 1 95 ? -12.259 4.102 -1.666 1.00 70.00 95 PHE A CA 1
ATOM 767 C C . PHE A 1 95 ? -12.540 5.462 -1.015 1.00 70.00 95 PHE A C 1
ATOM 769 O O . PHE A 1 95 ? -11.597 6.162 -0.655 1.00 70.00 95 PHE A O 1
ATOM 776 N N . THR A 1 96 ? -13.808 5.835 -0.822 1.00 65.12 96 THR A N 1
ATOM 777 C CA . THR A 1 96 ? -14.206 7.077 -0.137 1.00 65.12 96 THR A CA 1
ATOM 778 C C . THR A 1 96 ? -14.693 6.853 1.295 1.00 65.12 96 THR A C 1
ATOM 780 O O . THR A 1 96 ? -14.973 7.820 1.999 1.00 65.12 96 THR A O 1
ATOM 783 N N . ASN A 1 97 ? -14.790 5.598 1.747 1.00 66.06 97 ASN A N 1
ATOM 784 C CA . ASN A 1 97 ? -15.506 5.238 2.975 1.00 66.06 97 ASN A CA 1
ATOM 785 C C . ASN A 1 97 ? -14.608 5.054 4.210 1.00 66.06 97 ASN A C 1
ATOM 787 O O . ASN A 1 97 ? -15.001 4.370 5.138 1.00 66.06 97 ASN A O 1
ATOM 791 N N . GLY A 1 98 ? -13.416 5.655 4.273 1.00 78.56 98 GLY A N 1
ATOM 792 C CA . GLY A 1 98 ? -12.630 5.673 5.518 1.00 78.56 98 GLY A CA 1
ATOM 793 C C . GLY A 1 98 ? -12.243 4.278 6.026 1.00 78.56 98 GLY A C 1
ATOM 794 O O . GLY A 1 98 ? -12.505 3.926 7.173 1.00 78.56 98 GLY A O 1
ATOM 795 N N . PHE A 1 99 ? -11.621 3.476 5.165 1.00 92.31 99 PHE A N 1
ATOM 796 C CA . PHE A 1 99 ? -11.060 2.173 5.520 1.00 92.31 99 PHE A CA 1
ATOM 797 C C . PHE A 1 99 ? -9.973 2.316 6.595 1.00 92.31 99 PHE A C 1
ATOM 799 O O . PHE A 1 99 ? -8.985 3.016 6.382 1.00 92.31 99 PHE A O 1
ATOM 806 N N . ALA A 1 100 ? -10.140 1.657 7.742 1.00 94.62 100 ALA A N 1
ATOM 807 C CA . ALA A 1 100 ? -9.158 1.659 8.826 1.00 94.62 100 ALA A CA 1
ATOM 808 C C . ALA A 1 100 ? -8.065 0.624 8.555 1.00 94.62 100 ALA A C 1
ATOM 810 O O . ALA A 1 100 ? -8.386 -0.503 8.182 1.00 94.62 100 ALA A O 1
ATOM 811 N N . VAL A 1 101 ? -6.794 0.965 8.771 1.00 96.44 101 VAL A N 1
ATOM 812 C CA . VAL A 1 101 ? -5.696 -0.006 8.636 1.00 96.44 101 VAL A CA 1
ATOM 813 C C . VAL A 1 101 ? -5.814 -1.076 9.724 1.00 96.44 101 VAL A C 1
ATOM 815 O O . VAL A 1 101 ? -5.889 -0.751 10.910 1.00 96.44 101 VAL A O 1
ATOM 818 N N . THR A 1 102 ? -5.820 -2.348 9.321 1.00 97.31 102 THR A N 1
ATOM 819 C CA . THR A 1 102 ? -5.946 -3.504 10.225 1.00 97.31 102 THR A CA 1
ATOM 820 C C . THR A 1 102 ? -4.673 -4.333 10.305 1.00 97.31 102 THR A C 1
ATOM 822 O O . THR A 1 102 ? -4.359 -4.843 11.379 1.00 97.31 102 THR A O 1
ATOM 825 N N . ASP A 1 103 ? -3.927 -4.460 9.206 1.00 97.19 103 ASP A N 1
ATOM 826 C CA . ASP A 1 103 ? -2.685 -5.231 9.178 1.00 97.19 103 ASP A CA 1
ATOM 827 C C . ASP A 1 103 ? -1.710 -4.706 8.119 1.00 97.19 103 ASP A C 1
ATOM 829 O O . ASP A 1 103 ? -2.087 -4.081 7.126 1.00 97.19 103 ASP A O 1
ATOM 833 N N . VAL A 1 104 ? -0.431 -4.994 8.337 1.00 97.44 104 VAL A N 1
ATOM 834 C CA . VAL A 1 104 ? 0.660 -4.709 7.404 1.00 97.44 104 VAL A CA 1
ATOM 835 C C . VAL A 1 104 ? 1.544 -5.944 7.342 1.00 97.44 104 VAL A C 1
ATOM 837 O O . VAL A 1 104 ? 1.904 -6.504 8.371 1.00 97.44 104 VAL A O 1
ATOM 840 N N . LYS A 1 105 ? 1.942 -6.377 6.153 1.00 96.50 105 LYS A N 1
ATOM 841 C CA . LYS A 1 105 ? 2.883 -7.492 5.995 1.00 96.50 105 LYS A CA 1
ATOM 842 C C . LYS A 1 105 ? 4.004 -7.071 5.074 1.00 96.50 105 LYS A C 1
ATOM 844 O O . LYS A 1 105 ? 3.726 -6.576 3.987 1.00 96.50 105 LYS A O 1
ATOM 849 N N . LEU A 1 106 ? 5.245 -7.298 5.496 1.00 94.56 106 LEU A N 1
ATOM 850 C CA . LEU A 1 106 ? 6.422 -7.162 4.645 1.00 94.56 106 LEU A CA 1
ATOM 851 C C . LEU A 1 106 ? 7.055 -8.540 4.452 1.00 94.56 106 LEU A C 1
ATOM 853 O O . LEU A 1 106 ? 7.500 -9.181 5.407 1.00 94.56 106 LEU A O 1
ATOM 857 N N . LEU A 1 107 ? 7.105 -9.002 3.208 1.00 89.94 107 LEU A N 1
ATOM 858 C CA . LEU A 1 107 ? 7.691 -10.289 2.856 1.00 89.94 107 LEU A CA 1
ATOM 859 C C . LEU A 1 107 ? 9.197 -10.170 2.614 1.00 89.94 107 LEU A C 1
ATOM 861 O O . LEU A 1 107 ? 9.723 -9.093 2.343 1.00 89.94 107 LEU A O 1
ATOM 865 N N . VAL A 1 108 ? 9.886 -11.318 2.676 1.00 80.81 108 VAL A N 1
ATOM 866 C CA . VAL A 1 108 ? 11.358 -11.447 2.589 1.00 80.81 108 VAL A CA 1
ATOM 867 C C . VAL A 1 108 ? 11.955 -10.746 1.372 1.00 80.81 108 VAL A C 1
ATOM 869 O O . VAL A 1 108 ? 13.071 -10.238 1.438 1.00 80.81 108 VAL A O 1
ATOM 872 N N . HIS A 1 109 ? 11.196 -10.684 0.286 1.00 82.44 109 HIS A N 1
ATOM 873 C CA . HIS A 1 109 ? 11.633 -10.084 -0.961 1.00 82.44 109 HIS A CA 1
ATOM 874 C C . HIS A 1 109 ? 11.141 -8.652 -1.140 1.00 82.44 109 HIS A C 1
ATOM 876 O O . HIS A 1 109 ? 11.248 -8.145 -2.233 1.00 82.44 109 HIS A O 1
ATOM 882 N N . GLY A 1 110 ? 10.621 -7.974 -0.117 1.00 89.06 110 GLY A N 1
ATOM 883 C CA . GLY A 1 110 ? 10.168 -6.588 -0.251 1.00 89.06 110 GLY A CA 1
ATOM 884 C C . GLY A 1 110 ? 8.743 -6.436 -0.778 1.00 89.06 110 GLY A C 1
ATOM 885 O O . GLY A 1 110 ? 8.270 -5.308 -0.874 1.00 89.06 110 GLY A O 1
ATOM 886 N N . ASP A 1 111 ? 8.028 -7.532 -1.047 1.00 94.38 111 ASP A N 1
ATOM 887 C CA . ASP A 1 111 ? 6.580 -7.463 -1.251 1.00 94.38 111 ASP A CA 1
ATOM 888 C C . ASP A 1 111 ? 5.922 -6.915 0.017 1.00 94.38 111 ASP A C 1
ATOM 890 O O . ASP A 1 111 ? 6.324 -7.236 1.142 1.00 94.38 111 ASP A O 1
ATOM 894 N N . ALA A 1 112 ? 4.897 -6.100 -0.167 1.00 95.81 112 ALA A N 1
ATOM 895 C CA . ALA A 1 112 ? 4.238 -5.407 0.921 1.00 95.81 112 ALA A CA 1
ATOM 896 C C . ALA A 1 112 ? 2.725 -5.455 0.738 1.00 95.81 112 ALA A C 1
ATOM 898 O O . ALA A 1 112 ? 2.207 -5.265 -0.360 1.00 95.81 112 ALA A O 1
ATOM 899 N N . ILE A 1 113 ? 2.013 -5.717 1.828 1.00 97.69 113 ILE A N 1
ATOM 900 C CA . ILE A 1 113 ? 0.555 -5.777 1.846 1.00 97.69 113 ILE A CA 1
ATOM 901 C C . ILE A 1 113 ? 0.069 -4.873 2.965 1.00 97.69 113 ILE A C 1
ATOM 903 O O . ILE A 1 113 ? 0.470 -5.061 4.113 1.00 97.69 113 ILE A O 1
ATOM 907 N N . ILE A 1 114 ? -0.810 -3.930 2.639 1.00 97.75 114 ILE A N 1
ATOM 908 C CA . ILE A 1 114 ? -1.585 -3.187 3.636 1.00 97.75 114 ILE A CA 1
ATOM 909 C C . ILE A 1 114 ? -3.034 -3.643 3.529 1.00 97.75 114 ILE A C 1
ATOM 911 O O . ILE A 1 114 ? -3.665 -3.496 2.480 1.00 97.75 114 ILE A O 1
ATOM 915 N N . GLU A 1 115 ? -3.539 -4.214 4.620 1.00 97.62 115 GLU A N 1
ATOM 916 C CA . GLU A 1 115 ? -4.935 -4.600 4.775 1.00 97.62 115 GLU A CA 1
ATOM 917 C C . GLU A 1 115 ? -5.678 -3.522 5.559 1.00 97.62 115 GLU A C 1
ATOM 919 O O . GLU A 1 115 ? -5.180 -2.969 6.545 1.00 97.62 115 GLU A O 1
ATOM 924 N N . MET A 1 116 ? -6.879 -3.213 5.093 1.00 95.88 116 MET A N 1
ATOM 925 C CA . MET A 1 116 ? -7.764 -2.251 5.712 1.00 95.88 116 MET A CA 1
ATOM 926 C C . MET A 1 116 ? -9.191 -2.789 5.738 1.00 95.88 116 MET A C 1
ATOM 928 O O . MET A 1 116 ? -9.599 -3.554 4.862 1.00 95.88 116 MET A O 1
ATOM 932 N N . GLN A 1 117 ? -9.986 -2.330 6.699 1.00 94.62 117 GLN A N 1
ATOM 933 C CA . GLN A 1 117 ? -11.371 -2.755 6.860 1.00 94.62 117 GLN A CA 1
ATOM 934 C C . GLN A 1 117 ? -12.315 -1.561 7.028 1.00 94.62 117 GLN A C 1
ATOM 936 O O . GLN A 1 117 ? -12.014 -0.598 7.734 1.00 94.62 117 GLN A O 1
ATOM 941 N N . HIS A 1 118 ? -13.485 -1.660 6.401 1.00 91.69 118 HIS A N 1
ATOM 942 C CA . HIS A 1 118 ? -14.638 -0.805 6.663 1.00 91.69 118 HIS A CA 1
ATOM 943 C C . HIS A 1 118 ? -15.897 -1.677 6.702 1.00 91.69 118 HIS A C 1
ATOM 945 O O . HIS A 1 118 ? -16.192 -2.402 5.750 1.00 91.69 118 HIS A O 1
ATOM 951 N N . ASP A 1 119 ? -16.642 -1.627 7.807 1.00 89.44 119 ASP A N 1
ATOM 952 C CA . ASP A 1 119 ? -17.751 -2.542 8.098 1.00 89.44 119 ASP A CA 1
ATOM 953 C C . ASP A 1 119 ? -17.358 -4.024 7.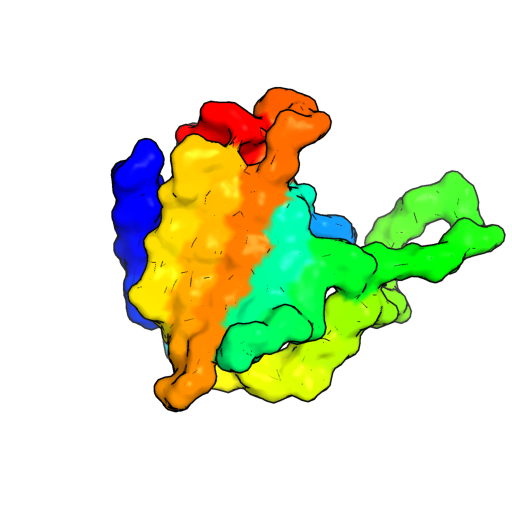918 1.00 89.44 119 ASP A C 1
ATOM 955 O O . ASP A 1 119 ? -16.578 -4.578 8.697 1.00 89.44 119 ASP A O 1
ATOM 959 N N . ARG A 1 120 ? -17.918 -4.679 6.894 1.00 90.31 120 ARG A N 1
ATOM 960 C CA . ARG A 1 120 ? -17.664 -6.082 6.537 1.00 90.31 120 ARG A CA 1
ATOM 961 C C . ARG A 1 120 ? -16.748 -6.234 5.325 1.00 90.31 120 ARG A C 1
ATOM 963 O O . ARG A 1 120 ? -16.425 -7.369 4.993 1.00 90.31 120 ARG A O 1
ATOM 970 N N . SER A 1 121 ? -16.376 -5.133 4.675 1.00 91.56 121 SER A N 1
ATOM 971 C CA . SER A 1 121 ? -15.518 -5.165 3.497 1.00 91.56 121 SER A CA 1
ATOM 972 C C . SER A 1 121 ? -14.053 -5.060 3.890 1.00 91.56 121 SER A C 1
ATOM 974 O O . SER A 1 121 ? -13.687 -4.276 4.771 1.00 91.56 121 SER A O 1
ATOM 976 N N . VAL A 1 122 ? -13.217 -5.833 3.203 1.00 94.81 122 VAL A N 1
ATOM 977 C CA . VAL A 1 122 ? -11.765 -5.853 3.391 1.00 94.81 122 VAL A CA 1
ATOM 978 C C . VAL A 1 122 ? -11.097 -5.399 2.107 1.00 94.81 122 VAL A C 1
ATOM 980 O O . VAL A 1 122 ? -11.275 -6.006 1.051 1.00 94.81 122 VAL A O 1
ATOM 983 N N . LEU A 1 123 ? -10.291 -4.349 2.223 1.00 95.06 123 LEU A N 1
ATOM 984 C CA . LEU A 1 123 ? -9.487 -3.800 1.147 1.00 95.06 123 LEU A CA 1
ATOM 985 C C . LEU A 1 123 ? -8.018 -4.150 1.376 1.00 95.06 123 LEU A C 1
ATOM 987 O O . LEU A 1 123 ? -7.480 -3.927 2.457 1.00 95.06 123 LEU A O 1
ATOM 991 N N . LYS A 1 124 ? -7.350 -4.651 0.342 1.00 96.69 124 LYS A N 1
ATOM 992 C CA . LYS A 1 124 ? -5.916 -4.934 0.345 1.00 96.69 124 LYS A CA 1
ATOM 993 C C . LYS A 1 124 ? -5.251 -4.181 -0.785 1.00 96.69 124 LYS A C 1
ATOM 995 O O . LYS A 1 124 ? -5.710 -4.237 -1.928 1.00 96.69 124 LYS A O 1
ATOM 1000 N N . VAL A 1 125 ? -4.146 -3.522 -0.469 1.00 96.94 125 VAL A N 1
ATOM 1001 C CA . VAL A 1 125 ? -3.219 -3.025 -1.482 1.00 96.94 125 VAL A CA 1
ATOM 1002 C C . VAL A 1 125 ? -1.953 -3.846 -1.383 1.00 96.94 125 VAL A C 1
ATOM 1004 O O . VAL A 1 125 ? -1.284 -3.859 -0.349 1.00 96.94 125 VAL A O 1
ATOM 1007 N N . GLU A 1 126 ? -1.691 -4.585 -2.452 1.00 97.56 126 GLU A N 1
ATOM 1008 C CA . GLU A 1 126 ? -0.599 -5.540 -2.549 1.00 97.56 126 GLU A CA 1
ATOM 1009 C C . GLU A 1 126 ? 0.417 -5.011 -3.552 1.00 97.56 126 GLU A C 1
ATOM 1011 O O . GLU A 1 126 ? 0.084 -4.724 -4.701 1.00 97.56 126 GLU A O 1
ATOM 1016 N N . CYS A 1 127 ? 1.648 -4.882 -3.085 1.00 95.88 127 CYS A N 1
ATOM 1017 C CA . CYS A 1 127 ? 2.817 -4.452 -3.825 1.00 95.88 127 CYS A CA 1
ATOM 1018 C C . CYS A 1 127 ? 3.756 -5.642 -3.970 1.00 95.88 127 CYS A C 1
ATOM 1020 O O . CYS A 1 127 ? 4.064 -6.308 -2.979 1.00 95.88 127 CYS A O 1
ATOM 1022 N N . PHE A 1 128 ? 4.243 -5.877 -5.181 1.00 94.06 128 PHE A N 1
ATOM 1023 C CA . PHE A 1 128 ? 5.156 -6.969 -5.487 1.00 94.06 128 PHE A CA 1
ATOM 1024 C C . PHE A 1 128 ? 6.500 -6.390 -5.892 1.00 94.06 128 PHE A C 1
ATOM 1026 O O . PHE A 1 128 ? 6.564 -5.546 -6.784 1.00 94.06 128 PHE A O 1
ATOM 1033 N N . ASN A 1 129 ? 7.573 -6.846 -5.255 1.00 90.06 129 ASN A N 1
ATOM 1034 C CA . ASN A 1 129 ? 8.911 -6.434 -5.635 1.00 90.06 129 ASN A CA 1
ATOM 1035 C C . ASN A 1 129 ? 9.185 -6.843 -7.084 1.00 90.06 129 ASN A C 1
ATOM 1037 O O . ASN A 1 129 ? 9.045 -8.010 -7.471 1.00 90.06 129 ASN A O 1
ATOM 1041 N N . ASN A 1 130 ? 9.615 -5.877 -7.887 1.00 85.12 130 ASN A N 1
ATOM 1042 C CA . ASN A 1 130 ? 10.081 -6.147 -9.226 1.00 85.12 130 ASN A CA 1
ATOM 1043 C C . ASN A 1 130 ? 11.533 -6.638 -9.184 1.00 85.12 130 ASN A C 1
ATOM 1045 O O . ASN A 1 130 ? 12.472 -5.875 -9.374 1.00 85.12 130 ASN A O 1
ATOM 1049 N N . ALA A 1 131 ? 11.724 -7.948 -9.019 1.00 72.62 131 ALA A N 1
ATOM 1050 C CA . ALA A 1 131 ? 13.053 -8.568 -8.992 1.00 72.62 131 ALA A CA 1
ATOM 1051 C C . ALA A 1 131 ? 13.879 -8.382 -10.287 1.00 72.62 131 ALA A C 1
ATOM 1053 O O . ALA A 1 131 ? 15.052 -8.746 -10.313 1.00 72.62 131 ALA A O 1
ATOM 1054 N N . SER A 1 132 ? 13.277 -7.857 -11.362 1.00 75.62 132 SER A N 1
ATOM 1055 C CA . SER A 1 132 ? 13.957 -7.561 -12.630 1.00 75.62 132 SER A CA 1
ATOM 1056 C C . SER A 1 132 ? 14.440 -6.113 -12.763 1.00 75.62 132 SER A C 1
ATOM 1058 O O . SER A 1 132 ? 15.053 -5.786 -13.775 1.00 75.62 132 SER A O 1
ATOM 1060 N N . SER A 1 133 ? 14.157 -5.261 -11.775 1.00 73.69 133 SER A N 1
ATOM 1061 C CA . SER A 1 133 ? 14.584 -3.862 -11.764 1.00 73.69 133 SER A CA 1
ATOM 1062 C C . SER A 1 133 ? 16.094 -3.721 -11.529 1.00 73.69 133 SER A C 1
ATOM 1064 O O . SER A 1 133 ? 16.767 -4.664 -11.086 1.00 73.69 133 SER A O 1
ATOM 1066 N N . ASP A 1 134 ? 16.636 -2.533 -11.789 1.00 80.25 134 ASP A N 1
ATOM 1067 C CA . ASP A 1 134 ? 18.001 -2.211 -11.379 1.00 80.25 134 ASP A CA 1
ATOM 1068 C C . ASP A 1 134 ? 18.092 -2.140 -9.840 1.00 80.25 134 ASP A C 1
ATOM 1070 O O . ASP A 1 134 ? 17.087 -2.045 -9.130 1.00 80.25 134 ASP A O 1
ATOM 1074 N N . GLU A 1 135 ? 19.302 -2.252 -9.284 1.00 76.12 135 GLU A N 1
ATOM 1075 C CA . GLU A 1 135 ? 19.506 -2.267 -7.821 1.00 76.12 135 GLU A CA 1
ATOM 1076 C C . GLU A 1 135 ? 19.086 -0.965 -7.139 1.00 76.12 135 GLU A C 1
ATOM 1078 O O . GLU A 1 135 ? 18.678 -0.983 -5.975 1.00 76.12 135 GLU A O 1
ATOM 1083 N N . ASP A 1 136 ? 19.175 0.137 -7.878 1.00 80.12 136 ASP A N 1
ATOM 1084 C CA . ASP A 1 136 ? 18.814 1.475 -7.426 1.00 80.12 136 ASP A CA 1
ATOM 1085 C C . ASP A 1 136 ? 17.367 1.845 -7.790 1.00 80.12 136 ASP A C 1
ATOM 1087 O O . ASP A 1 136 ? 16.904 2.926 -7.425 1.00 80.12 136 ASP A O 1
ATOM 1091 N N . ASP A 1 137 ? 16.628 0.944 -8.450 1.00 85.62 137 ASP A N 1
ATOM 1092 C CA . ASP A 1 137 ? 15.212 1.158 -8.723 1.00 85.62 137 ASP A CA 1
ATOM 1093 C C . ASP A 1 137 ? 14.397 0.974 -7.443 1.00 85.62 137 ASP A C 1
ATOM 1095 O O . ASP A 1 137 ? 14.402 -0.067 -6.771 1.00 85.62 137 ASP A O 1
ATOM 1099 N N . GLU A 1 138 ? 13.674 2.032 -7.110 1.00 91.25 138 GLU A N 1
ATOM 1100 C CA . GLU A 1 138 ? 12.830 2.094 -5.939 1.00 91.25 138 GLU A CA 1
ATOM 1101 C C . GLU A 1 138 ? 11.503 1.378 -6.208 1.00 91.25 138 GLU A C 1
ATOM 1103 O O . GLU A 1 138 ? 10.730 1.773 -7.075 1.00 91.25 138 GLU A O 1
ATOM 1108 N N . ASN A 1 139 ? 11.202 0.325 -5.450 1.00 92.88 139 ASN A N 1
ATOM 1109 C CA . ASN A 1 139 ? 9.935 -0.394 -5.584 1.00 92.88 139 ASN A CA 1
ATOM 1110 C C . ASN A 1 139 ? 8.798 0.334 -4.873 1.00 92.88 139 ASN A C 1
ATOM 1112 O O . ASN A 1 139 ? 7.686 0.427 -5.402 1.00 92.88 139 ASN A O 1
ATOM 1116 N N . TRP A 1 140 ? 9.064 0.803 -3.655 1.00 94.94 140 TRP A N 1
ATOM 1117 C CA . TRP A 1 140 ? 8.120 1.572 -2.857 1.00 94.94 140 TRP A CA 1
ATOM 1118 C C . TRP A 1 140 ? 8.812 2.333 -1.727 1.00 94.94 140 TRP A C 1
ATOM 1120 O O . TRP A 1 140 ? 9.881 1.947 -1.246 1.00 94.94 140 TRP A O 1
ATOM 1130 N N . ARG A 1 141 ? 8.136 3.375 -1.242 1.00 95.94 141 ARG A N 1
ATOM 1131 C CA . ARG A 1 141 ? 8.570 4.207 -0.118 1.00 95.94 141 ARG A CA 1
ATOM 1132 C C . ARG A 1 141 ? 7.425 4.568 0.795 1.00 95.94 141 ARG A C 1
ATOM 1134 O O . ARG A 1 141 ? 6.357 4.981 0.354 1.00 95.94 141 ARG A O 1
ATOM 1141 N N . PHE A 1 142 ? 7.687 4.459 2.088 1.00 97.44 142 PHE A N 1
ATOM 1142 C CA . PHE A 1 142 ? 6.774 4.815 3.157 1.00 97.44 142 PHE A CA 1
ATOM 1143 C C . PHE A 1 142 ? 7.346 5.961 3.991 1.00 97.44 142 PHE A C 1
ATOM 1145 O O . PHE A 1 142 ? 8.467 5.880 4.500 1.00 97.44 142 PHE A O 1
ATOM 1152 N N . PHE A 1 143 ? 6.586 7.038 4.154 1.00 97.25 143 PHE A N 1
ATOM 1153 C CA . PHE A 1 143 ? 7.091 8.256 4.781 1.00 97.25 143 PHE A CA 1
ATOM 1154 C C . PHE A 1 143 ? 6.004 9.062 5.478 1.00 97.25 143 PHE A C 1
ATOM 1156 O O . PHE A 1 143 ? 4.817 8.929 5.197 1.00 97.25 143 PHE A O 1
ATOM 1163 N N . ARG A 1 144 ? 6.442 9.923 6.401 1.00 96.69 144 ARG A N 1
ATOM 1164 C CA . ARG A 1 144 ? 5.551 10.825 7.119 1.00 96.69 144 ARG A CA 1
ATOM 1165 C C . ARG A 1 144 ? 5.407 12.120 6.338 1.00 96.69 144 ARG A C 1
ATOM 1167 O O . ARG A 1 144 ? 6.401 12.782 6.034 1.00 96.69 144 ARG A O 1
ATOM 1174 N N . HIS A 1 145 ? 4.169 12.499 6.061 1.00 94.31 145 HIS A N 1
ATOM 1175 C CA . HIS A 1 145 ? 3.851 13.699 5.303 1.00 94.31 145 HIS A CA 1
ATOM 1176 C C . HIS A 1 145 ? 4.405 14.957 5.996 1.00 94.31 145 HIS A C 1
ATOM 1178 O O . HIS A 1 145 ? 4.259 15.125 7.207 1.00 94.31 145 HIS A O 1
ATOM 1184 N N . HIS A 1 146 ? 5.080 15.826 5.233 1.00 91.75 146 HIS A N 1
ATOM 1185 C CA . HIS A 1 146 ? 5.732 17.052 5.725 1.00 91.75 146 HIS A CA 1
ATOM 1186 C C . HIS A 1 146 ? 6.607 16.872 6.981 1.00 91.75 146 HIS A C 1
ATOM 1188 O O . HIS A 1 146 ? 6.650 17.738 7.859 1.00 91.75 146 HIS A O 1
ATOM 1194 N N . SER A 1 147 ? 7.334 15.759 7.075 1.00 92.88 147 SER A N 1
ATOM 1195 C CA . SER A 1 147 ? 8.243 15.485 8.187 1.00 92.88 147 SER A CA 1
ATOM 1196 C C . SER A 1 147 ? 9.700 15.421 7.743 1.00 92.88 147 SER A C 1
ATOM 1198 O O . SER A 1 147 ? 10.003 15.193 6.580 1.00 92.88 147 SER A O 1
ATOM 1200 N N . ARG A 1 148 ? 10.612 15.601 8.705 1.00 91.31 148 ARG A N 1
ATOM 1201 C CA . ARG A 1 148 ? 12.050 15.317 8.545 1.00 91.31 148 ARG A CA 1
ATOM 1202 C C . ARG A 1 148 ? 12.416 13.890 8.969 1.00 91.31 148 ARG A C 1
ATOM 1204 O O . ARG A 1 148 ? 13.595 13.563 9.040 1.00 91.31 148 ARG A O 1
ATOM 1211 N N . MET A 1 149 ? 11.428 13.080 9.353 1.00 92.94 149 MET A N 1
ATOM 1212 C CA . MET A 1 149 ? 11.647 11.674 9.672 1.00 92.94 149 MET A CA 1
ATOM 1213 C C . MET A 1 149 ? 12.118 10.943 8.416 1.00 92.94 149 MET A C 1
ATOM 1215 O O . MET A 1 149 ? 11.518 11.121 7.359 1.00 92.94 149 MET A O 1
ATOM 1219 N N . LEU A 1 150 ? 13.159 10.119 8.558 1.00 95.19 150 LEU A N 1
ATOM 1220 C CA . LEU A 1 150 ? 13.661 9.300 7.458 1.00 95.19 150 LEU A CA 1
ATOM 1221 C C . LEU A 1 150 ? 12.546 8.415 6.894 1.00 95.19 150 LEU A C 1
ATOM 1223 O O . LEU A 1 150 ? 11.688 7.896 7.620 1.00 95.19 150 LEU A O 1
ATOM 1227 N N . HIS A 1 151 ? 12.578 8.256 5.586 1.00 96.56 151 HIS A N 1
ATOM 1228 C CA . HIS A 1 151 ? 11.683 7.418 4.824 1.00 96.56 151 HIS A CA 1
ATOM 1229 C C . HIS A 1 151 ? 12.113 5.958 4.966 1.00 96.56 151 HIS A C 1
ATOM 1231 O O . HIS A 1 151 ? 13.295 5.662 5.122 1.00 96.56 151 HIS A O 1
ATOM 1237 N N . ILE A 1 152 ? 11.158 5.033 4.916 1.00 96.44 152 ILE A N 1
ATOM 1238 C CA . ILE A 1 152 ? 11.442 3.604 4.771 1.00 96.44 152 ILE A CA 1
ATOM 1239 C C . ILE A 1 152 ? 11.308 3.288 3.290 1.00 96.44 152 ILE A C 1
ATOM 1241 O O . ILE A 1 152 ? 10.228 3.463 2.730 1.00 96.44 152 ILE A O 1
ATOM 1245 N N . VAL A 1 153 ? 12.390 2.839 2.667 1.00 95.31 153 VAL A N 1
ATOM 1246 C CA . VAL A 1 153 ? 12.466 2.693 1.211 1.00 95.31 153 VAL A CA 1
ATOM 1247 C C . VAL A 1 153 ? 12.882 1.284 0.846 1.00 95.31 153 VAL A C 1
ATOM 1249 O O . VAL A 1 153 ? 13.826 0.743 1.426 1.00 95.31 153 VAL A O 1
ATOM 1252 N N . CYS A 1 154 ? 12.156 0.684 -0.092 1.00 94.12 154 CYS A N 1
ATOM 1253 C CA . CYS A 1 154 ? 12.423 -0.643 -0.612 1.00 94.12 154 CYS A CA 1
ATOM 1254 C C . CYS A 1 154 ? 13.013 -0.556 -2.013 1.00 94.12 154 CYS A C 1
ATOM 1256 O O . CYS A 1 154 ? 12.371 -0.086 -2.947 1.00 94.12 154 CYS A O 1
ATOM 1258 N N . TYR A 1 155 ? 14.210 -1.103 -2.145 1.00 91.94 155 TYR A N 1
ATOM 1259 C CA . TYR A 1 155 ? 14.894 -1.388 -3.399 1.00 91.94 155 TYR A CA 1
ATOM 1260 C C . TYR A 1 155 ? 14.791 -2.885 -3.702 1.00 91.94 155 TYR A C 1
ATOM 1262 O O . TYR A 1 155 ? 14.277 -3.649 -2.880 1.00 91.94 155 TYR A O 1
ATOM 1270 N N . ARG A 1 156 ? 15.311 -3.325 -4.852 1.00 86.19 156 ARG A N 1
ATOM 1271 C CA . ARG A 1 156 ? 15.248 -4.728 -5.304 1.00 86.19 156 ARG A CA 1
ATOM 1272 C C . ARG A 1 156 ? 15.642 -5.756 -4.239 1.00 86.19 156 ARG A C 1
ATOM 1274 O O . ARG A 1 156 ? 14.990 -6.785 -4.105 1.00 86.19 156 ARG A O 1
ATOM 1281 N N . GLU A 1 157 ? 16.708 -5.498 -3.484 1.00 84.94 157 GLU A N 1
ATOM 1282 C CA . GLU A 1 157 ? 17.288 -6.486 -2.556 1.00 84.94 157 GLU A CA 1
ATOM 1283 C C . GLU A 1 157 ? 17.336 -6.018 -1.099 1.00 84.94 157 GLU A C 1
ATOM 1285 O O . GLU A 1 157 ? 17.789 -6.750 -0.215 1.00 84.94 157 GLU A O 1
ATOM 1290 N N . ARG A 1 158 ? 16.889 -4.790 -0.814 1.00 89.38 158 ARG A N 1
ATOM 1291 C CA . ARG A 1 158 ? 17.044 -4.193 0.516 1.00 89.38 158 ARG A CA 1
ATOM 1292 C C . ARG A 1 158 ? 15.937 -3.211 0.856 1.00 89.38 158 ARG A C 1
ATOM 1294 O O . ARG A 1 158 ? 15.443 -2.488 0.002 1.00 89.38 158 ARG A O 1
ATOM 1301 N N . ILE A 1 159 ? 15.638 -3.134 2.150 1.00 92.44 159 ILE A N 1
ATOM 1302 C CA . ILE A 1 159 ? 14.800 -2.090 2.745 1.00 92.44 159 ILE A CA 1
ATOM 1303 C C . ILE A 1 159 ? 15.687 -1.265 3.679 1.00 92.44 159 ILE A C 1
ATOM 1305 O O . ILE A 1 159 ? 16.361 -1.835 4.544 1.00 92.44 159 ILE A O 1
ATOM 1309 N N . VAL A 1 160 ? 15.704 0.054 3.503 1.00 93.62 160 VAL A N 1
ATOM 1310 C CA . VAL A 1 160 ? 16.603 0.984 4.209 1.00 93.62 160 VAL A CA 1
ATOM 1311 C C . VAL A 1 160 ? 15.848 2.182 4.790 1.00 93.62 160 VAL A C 1
ATOM 1313 O O . VAL A 1 160 ? 14.661 2.366 4.522 1.00 93.62 160 VAL A O 1
ATOM 1316 N N . ARG A 1 161 ? 16.545 2.978 5.616 1.00 94.38 161 ARG A N 1
ATOM 1317 C CA . ARG A 1 161 ? 16.099 4.315 6.031 1.00 94.38 161 ARG A CA 1
ATOM 1318 C C . ARG A 1 161 ? 16.934 5.372 5.323 1.00 94.38 161 ARG A C 1
ATOM 1320 O O . ARG A 1 161 ? 18.159 5.281 5.395 1.00 94.38 161 ARG A O 1
ATOM 1327 N N . GLU A 1 162 ? 16.286 6.354 4.713 1.00 90.69 162 GLU A N 1
ATOM 1328 C CA . GLU A 1 162 ? 16.926 7.460 3.980 1.00 90.69 162 GLU A CA 1
ATOM 1329 C C . GLU A 1 162 ? 16.196 8.793 4.136 1.00 90.69 162 GLU A C 1
ATOM 1331 O O . GLU A 1 162 ? 14.988 8.777 4.461 1.00 90.69 162 GLU A O 1
#

pLDDT: mean 85.46, std 14.94, range [39.5, 97.75]

Organism: NCBI:txid3083063